Protein AF-A0AAD8VRJ2-F1 (afdb_monomer_lite)

pLDDT: mean 74.33, std 16.18, range [37.69, 90.19]

Foldseek 3Di:
DKKKKWKAWLVRHTDDMDMDDDPPDDDPLLRQLVNLLVVLVVCVVVVQLAEDEDEPPPVNVCLLVDPDQDPDPSSVSSVSSNVSVVVSVPPPDDPPGTYMYMYMDDDPDPDPDPPDDDDPDDDDD

InterPro domains:
  IPR002156 Ribonuclease H domain [PF13456] (3-89)
  IPR012337 Ribonuclease H-like superfamily [SSF53098] (1-66)
  IPR036397 Ribonuclease H superfamily [G3DSA:3.30.420.10] (1-107)
  IPR044730 Ribonuclease H-like domain, plant type [cd06222] (2-88)
  IPR052929 RNase H-like EbsB-related [PTHR47074] (1-88)

Secondary structure (DSSP, 8-state):
-EEEEEEE-TT--EEEEEEEE--S---HHHHHHHHHHHHHHHHHHTT-S-EEEE-S-HHHHHHHH------SHHHHHHHHHHHHHHHHHH----S----EEEEEEEE------------------

Radius of gyration: 15.94 Å; chains: 1; bounding box: 38×41×40 Å

Organism: Lolium multiflorum (NCBI:txid4521)

Sequence (125 aa):
MGWGAVFRDHCGAFILSCSEGLTGFPTPEMAEALAIRRALSVSKERGFQKIILVSDCLSLIQRISSTARDRSTLGIIVGDIKTLKTDFQGNKGSDNGGRIGVHTSVSGLQCGRMEGASGRGAKPG

Structure (mmCIF, N/CA/C/O backbone):
data_AF-A0AAD8VRJ2-F1
#
_entry.id   AF-A0AAD8VRJ2-F1
#
loop_
_atom_site.group_PDB
_atom_site.id
_atom_site.type_symbol
_atom_site.label_atom_id
_atom_site.label_alt_id
_atom_site.label_comp_id
_atom_site.label_asym_id
_atom_site.label_entity_id
_atom_site.label_seq_id
_atom_site.pdbx_PDB_ins_code
_atom_site.Cartn_x
_atom_site.Cartn_y
_atom_site.Cartn_z
_atom_site.occupancy
_atom_site.B_iso_or_equiv
_atom_site.auth_seq_id
_atom_site.auth_comp_id
_atom_site.auth_asym_id
_atom_site.auth_atom_id
_atom_site.pdbx_PDB_model_num
ATOM 1 N N . MET A 1 1 ? 5.296 -1.042 -17.061 1.00 66.69 1 MET A N 1
ATOM 2 C CA . MET A 1 1 ? 5.005 -1.717 -15.779 1.00 66.69 1 MET A CA 1
ATOM 3 C C . MET A 1 1 ? 3.925 -0.924 -15.076 1.00 66.69 1 MET A C 1
ATOM 5 O O . MET A 1 1 ? 3.958 0.297 -15.147 1.00 66.69 1 MET A O 1
ATOM 9 N N . GLY A 1 2 ? 2.945 -1.576 -14.467 1.00 72.69 2 GLY A N 1
ATOM 10 C CA . GLY A 1 2 ? 1.886 -0.902 -13.719 1.00 72.69 2 GLY A CA 1
ATOM 11 C C . GLY A 1 2 ? 1.553 -1.678 -12.458 1.00 72.69 2 GLY A C 1
ATOM 12 O O . GLY A 1 2 ? 1.968 -2.828 -12.301 1.00 72.69 2 GLY A O 1
ATOM 13 N N . TRP A 1 3 ? 0.801 -1.045 -11.571 1.00 81.38 3 TRP A N 1
ATOM 14 C CA . TRP A 1 3 ? 0.230 -1.720 -10.415 1.00 81.38 3 TRP A CA 1
ATOM 15 C C . TRP A 1 3 ? -1.284 -1.555 -10.394 1.00 81.38 3 TRP A C 1
ATOM 17 O O . TRP A 1 3 ? -1.832 -0.599 -10.950 1.00 81.38 3 TRP A O 1
ATOM 27 N N . GLY A 1 4 ? -1.947 -2.499 -9.739 1.00 83.06 4 GLY A N 1
ATOM 28 C CA . GLY A 1 4 ? -3.369 -2.481 -9.448 1.00 83.06 4 GLY A CA 1
ATOM 29 C C . GLY A 1 4 ? -3.629 -2.780 -7.977 1.00 83.06 4 GLY A C 1
ATOM 30 O O . GLY A 1 4 ? -2.852 -3.475 -7.328 1.00 83.06 4 GLY A O 1
ATOM 31 N N . ALA A 1 5 ? -4.723 -2.243 -7.454 1.00 84.62 5 ALA A N 1
ATOM 32 C CA . ALA A 1 5 ? -5.275 -2.560 -6.150 1.00 84.62 5 ALA A CA 1
ATOM 33 C C . ALA A 1 5 ? -6.783 -2.778 -6.279 1.00 84.62 5 ALA A C 1
ATOM 35 O O . ALA A 1 5 ? -7.479 -1.986 -6.913 1.00 84.62 5 ALA A O 1
ATOM 36 N N . VAL A 1 6 ? -7.295 -3.835 -5.663 1.00 87.19 6 VAL A N 1
ATOM 37 C CA . VAL A 1 6 ? -8.719 -4.172 -5.624 1.00 87.19 6 VAL A CA 1
ATOM 38 C C . VAL A 1 6 ? -9.174 -4.182 -4.178 1.00 87.19 6 VAL A C 1
ATOM 40 O O . VAL A 1 6 ? -8.581 -4.860 -3.346 1.00 87.19 6 VAL A O 1
ATOM 43 N N . PHE A 1 7 ? -10.249 -3.461 -3.895 1.00 88.38 7 PHE A N 1
ATOM 44 C CA . PHE A 1 7 ? -10.835 -3.334 -2.573 1.00 88.38 7 PHE A CA 1
ATOM 45 C C . PHE A 1 7 ? -12.116 -4.145 -2.535 1.00 88.38 7 PHE A C 1
ATOM 47 O O . PHE A 1 7 ? -12.987 -4.009 -3.400 1.00 88.38 7 PHE A O 1
ATOM 54 N N . ARG A 1 8 ? -12.229 -4.979 -1.516 1.00 87.44 8 ARG A N 1
ATOM 55 C CA . ARG A 1 8 ? -13.375 -5.832 -1.262 1.00 87.44 8 ARG A CA 1
ATOM 56 C C . ARG A 1 8 ? -13.853 -5.622 0.156 1.00 87.44 8 ARG A C 1
ATOM 58 O O . ARG A 1 8 ? -13.050 -5.413 1.057 1.00 87.44 8 ARG A O 1
ATOM 65 N N . ASP A 1 9 ? -15.155 -5.686 0.346 1.00 85.12 9 ASP A N 1
ATOM 66 C CA . ASP A 1 9 ? -15.749 -5.661 1.673 1.00 85.12 9 ASP A CA 1
ATOM 67 C C . ASP A 1 9 ? -15.536 -6.999 2.403 1.00 85.12 9 ASP A C 1
ATOM 69 O O . ASP A 1 9 ? -15.088 -7.987 1.814 1.00 85.12 9 ASP A O 1
ATOM 73 N N . HIS A 1 10 ? -15.898 -7.053 3.681 1.00 80.56 10 HIS A N 1
ATOM 74 C CA . HIS A 1 10 ? -15.831 -8.246 4.522 1.00 80.56 10 HIS A CA 1
ATOM 75 C C . HIS A 1 10 ? -16.647 -9.427 3.968 1.00 80.56 10 HIS A C 1
ATOM 77 O O . HIS A 1 10 ? -16.274 -10.576 4.190 1.00 80.56 10 HIS A O 1
ATOM 83 N N . CYS A 1 11 ? -17.705 -9.157 3.195 1.00 82.00 11 CYS A N 1
ATOM 84 C CA . CYS A 1 11 ? -18.479 -10.162 2.455 1.00 82.00 11 CYS A CA 1
ATOM 85 C C . CYS A 1 11 ? -17.825 -10.602 1.128 1.00 82.00 11 CYS A C 1
ATOM 87 O O . CYS A 1 11 ? -18.421 -11.355 0.364 1.00 82.00 11 CYS A O 1
ATOM 89 N N . GLY A 1 12 ? -16.632 -10.098 0.797 1.00 80.19 12 GLY A N 1
ATOM 90 C CA . GLY A 1 12 ? -15.957 -10.344 -0.481 1.00 80.19 12 GLY A CA 1
ATOM 91 C C . GLY A 1 12 ? -16.519 -9.538 -1.658 1.00 80.1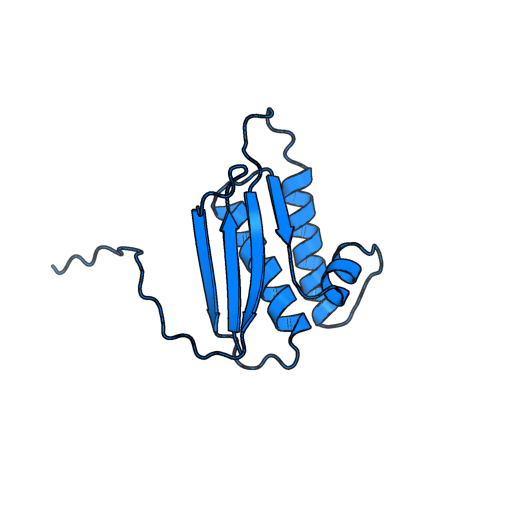9 12 GLY A C 1
ATOM 92 O O . GLY A 1 12 ? -16.025 -9.682 -2.778 1.00 80.19 12 GLY A O 1
ATOM 93 N N . ALA A 1 13 ? -17.511 -8.674 -1.419 1.00 84.75 13 ALA A N 1
ATOM 94 C CA . ALA A 1 13 ? -18.108 -7.817 -2.437 1.00 84.75 13 ALA A CA 1
ATOM 95 C C . ALA A 1 13 ? -17.095 -6.784 -2.948 1.00 84.75 13 ALA A C 1
ATOM 97 O O . ALA A 1 13 ? -16.402 -6.144 -2.160 1.00 84.75 13 ALA A O 1
ATOM 98 N N . PHE A 1 14 ? -17.008 -6.612 -4.267 1.00 86.44 14 PHE A N 1
ATOM 99 C CA . PHE A 1 14 ? -16.141 -5.608 -4.880 1.00 86.44 14 PHE A CA 1
ATOM 100 C C . PHE A 1 14 ? -16.618 -4.194 -4.531 1.00 86.44 14 PHE A C 1
ATOM 102 O O . PHE A 1 14 ? -17.777 -3.857 -4.757 1.00 86.44 14 PHE A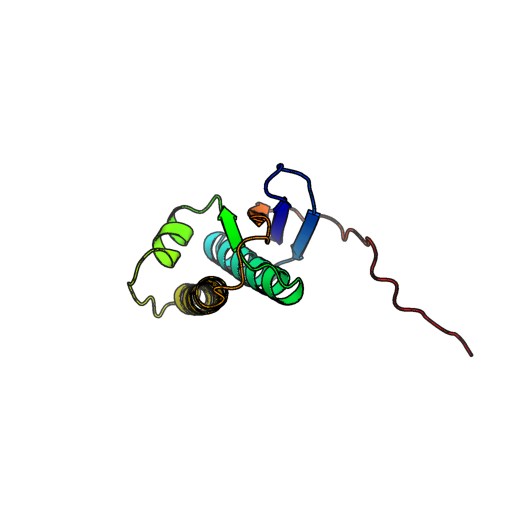 O 1
ATOM 109 N N . ILE A 1 15 ? -15.708 -3.371 -4.009 1.00 87.19 15 ILE A N 1
ATOM 110 C CA . ILE A 1 15 ? -15.976 -1.965 -3.693 1.00 87.19 15 ILE A CA 1
ATOM 111 C C . ILE A 1 15 ? -15.428 -1.080 -4.804 1.00 87.19 15 ILE A C 1
ATOM 113 O O . ILE A 1 15 ? -16.152 -0.268 -5.375 1.00 87.19 15 ILE A O 1
ATOM 117 N N . LEU A 1 16 ? -14.128 -1.201 -5.079 1.00 86.75 16 LEU A N 1
ATOM 118 C CA . LEU A 1 16 ? -13.443 -0.400 -6.086 1.00 86.75 16 LEU A CA 1
ATOM 119 C C . LEU A 1 16 ? -12.131 -1.057 -6.510 1.00 86.75 16 LEU A C 1
ATOM 121 O O . LEU A 1 16 ? -11.569 -1.893 -5.802 1.00 86.75 16 LEU A O 1
ATOM 125 N N . SER A 1 17 ? -11.610 -0.614 -7.647 1.00 86.38 17 SER A N 1
ATOM 126 C CA . SER A 1 17 ? -10.255 -0.915 -8.096 1.00 86.38 17 SER A CA 1
ATOM 127 C C . SER A 1 17 ? -9.524 0.367 -8.457 1.00 86.38 17 SER A C 1
ATOM 129 O O . SER A 1 17 ? -10.119 1.313 -8.970 1.00 86.38 17 SER A O 1
ATOM 131 N N . CYS A 1 18 ? -8.221 0.384 -8.222 1.00 82.50 18 CYS A N 1
ATOM 132 C CA . CYS A 1 18 ? -7.323 1.436 -8.667 1.00 82.50 18 CYS A CA 1
ATOM 133 C C . CYS A 1 18 ? -6.192 0.795 -9.455 1.00 82.50 18 CYS A C 1
ATOM 135 O O . CYS A 1 18 ? -5.696 -0.253 -9.063 1.00 82.50 18 CYS A O 1
ATOM 137 N N . SER A 1 19 ? -5.766 1.424 -10.539 1.00 81.44 19 SER A N 1
ATOM 138 C CA . SER A 1 19 ? -4.577 1.002 -11.269 1.00 81.44 19 SER A CA 1
ATOM 139 C C . SER A 1 19 ? -3.857 2.218 -11.804 1.00 81.44 19 SER A C 1
ATOM 141 O O . SER A 1 19 ? -4.505 3.149 -12.287 1.00 81.44 19 SER A O 1
ATOM 143 N N . GLU A 1 20 ? -2.534 2.194 -11.757 1.00 76.38 20 GLU A N 1
ATOM 144 C CA . GLU A 1 20 ? -1.718 3.295 -12.246 1.00 76.38 20 GLU A CA 1
ATOM 145 C C . GLU A 1 20 ? -0.520 2.767 -13.036 1.00 76.38 20 GLU A C 1
ATOM 147 O O . GLU A 1 20 ? 0.108 1.759 -12.691 1.00 76.38 20 GLU A O 1
ATOM 152 N N . GLY A 1 21 ? -0.228 3.456 -14.140 1.00 74.94 21 GLY A N 1
ATOM 153 C CA . GLY A 1 21 ? 0.948 3.188 -14.952 1.00 74.94 21 GLY A CA 1
ATOM 154 C C . GLY A 1 21 ? 2.194 3.704 -14.246 1.00 74.94 21 GLY A C 1
ATOM 155 O O . GLY A 1 21 ? 2.252 4.861 -13.843 1.00 74.94 21 GLY A O 1
ATOM 156 N N . LEU A 1 22 ? 3.203 2.849 -14.118 1.00 70.06 22 LEU A N 1
ATOM 157 C CA . LEU A 1 22 ? 4.462 3.183 -13.476 1.00 70.06 22 LEU A CA 1
ATOM 158 C C . LEU A 1 22 ? 5.553 3.361 -14.540 1.00 70.06 22 LEU A C 1
ATOM 160 O O . LEU A 1 22 ? 5.979 2.405 -15.195 1.00 70.06 22 LEU A O 1
ATOM 164 N N . THR A 1 23 ? 6.027 4.593 -14.713 1.00 65.19 23 THR A N 1
ATOM 165 C CA . THR A 1 23 ? 7.147 4.911 -15.609 1.00 65.19 23 THR A CA 1
ATOM 166 C C . THR A 1 23 ? 8.435 5.065 -14.807 1.00 65.19 23 THR A C 1
ATOM 168 O O . THR A 1 23 ? 8.477 5.853 -13.867 1.00 65.19 23 THR A O 1
ATOM 171 N N . GLY A 1 24 ? 9.493 4.339 -15.182 1.00 63.25 24 GLY A N 1
ATOM 172 C CA . GLY A 1 24 ? 10.837 4.538 -14.620 1.00 63.25 24 GLY A CA 1
ATOM 173 C C . GLY A 1 24 ? 11.159 3.779 -13.327 1.00 63.25 24 GLY A C 1
ATOM 174 O O . GLY A 1 24 ? 12.160 4.092 -12.689 1.00 63.25 24 GLY A O 1
ATOM 175 N N . PHE A 1 25 ? 10.361 2.780 -12.932 1.00 64.69 25 PHE A N 1
ATOM 176 C CA . PHE A 1 25 ? 10.656 1.972 -11.743 1.00 64.69 25 PHE A CA 1
ATOM 177 C C . PHE A 1 25 ? 11.385 0.671 -12.100 1.00 64.69 25 PHE A C 1
ATOM 179 O O . PHE A 1 25 ? 10.923 -0.054 -12.982 1.00 64.69 25 PHE A O 1
ATOM 186 N N . PRO A 1 26 ? 12.500 0.358 -11.416 1.00 63.06 26 PRO A N 1
ATOM 187 C CA . PRO A 1 26 ? 13.403 -0.708 -11.836 1.00 63.06 26 PRO A CA 1
ATOM 188 C C . PRO A 1 26 ? 12.989 -2.110 -11.367 1.00 63.06 26 PRO A C 1
ATOM 190 O O . PRO A 1 26 ? 13.441 -3.083 -11.963 1.00 63.06 26 PRO A O 1
ATOM 193 N N . THR A 1 27 ? 12.166 -2.248 -10.316 1.00 77.00 27 THR A N 1
ATOM 194 C CA . THR A 1 27 ? 11.870 -3.558 -9.708 1.00 77.00 27 THR A CA 1
ATOM 195 C C . THR A 1 27 ? 10.384 -3.766 -9.391 1.00 77.00 27 THR A C 1
ATOM 197 O O . THR A 1 27 ? 9.684 -2.806 -9.046 1.00 77.00 27 THR A O 1
ATOM 200 N N . PRO A 1 28 ? 9.889 -5.019 -9.463 1.00 77.88 28 PRO A N 1
ATOM 201 C CA . PRO A 1 28 ? 8.511 -5.359 -9.100 1.00 77.88 28 PRO A CA 1
ATOM 202 C C . PRO A 1 28 ? 8.197 -5.053 -7.628 1.00 77.88 28 PRO A C 1
ATOM 204 O O . PRO A 1 28 ? 7.110 -4.570 -7.331 1.00 77.88 28 PRO A O 1
ATOM 207 N N . GLU A 1 29 ? 9.165 -5.214 -6.718 1.00 82.62 29 GLU A N 1
ATOM 208 C CA . GLU A 1 29 ? 9.008 -4.862 -5.297 1.00 82.62 29 GLU A CA 1
ATOM 209 C C . GLU A 1 29 ? 8.685 -3.377 -5.094 1.00 82.62 29 GLU A C 1
ATOM 211 O O . GLU A 1 29 ? 7.858 -3.020 -4.258 1.00 82.62 29 GLU A O 1
ATOM 216 N N . MET A 1 30 ? 9.333 -2.501 -5.866 1.00 82.19 30 MET A N 1
ATOM 217 C CA . MET A 1 30 ? 9.105 -1.059 -5.798 1.00 82.19 30 MET A CA 1
ATOM 218 C C . MET A 1 30 ? 7.707 -0.700 -6.309 1.00 82.19 30 MET A C 1
ATOM 220 O O . MET A 1 30 ? 7.036 0.159 -5.736 1.00 82.19 30 MET A O 1
ATOM 224 N N . ALA A 1 31 ? 7.261 -1.378 -7.369 1.00 83.44 31 ALA A N 1
ATOM 225 C CA . ALA A 1 31 ? 5.930 -1.198 -7.925 1.00 83.44 31 ALA A CA 1
ATOM 226 C C . ALA A 1 31 ? 4.836 -1.677 -6.957 1.00 83.44 31 ALA A C 1
ATOM 228 O O . ALA A 1 31 ? 3.883 -0.937 -6.721 1.00 83.44 31 ALA A O 1
ATOM 229 N N . GLU A 1 32 ? 5.011 -2.835 -6.316 1.00 86.31 32 GLU A N 1
ATOM 230 C CA . GLU A 1 32 ? 4.111 -3.316 -5.261 1.00 86.31 32 GLU A CA 1
ATOM 231 C C . GLU A 1 32 ? 4.102 -2.384 -4.041 1.00 86.31 32 GLU A C 1
ATOM 233 O O . GLU A 1 32 ? 3.043 -2.059 -3.511 1.00 86.31 32 GLU A O 1
ATOM 238 N N . ALA A 1 33 ? 5.258 -1.871 -3.609 1.00 87.50 33 ALA A N 1
ATOM 239 C CA . ALA A 1 33 ? 5.318 -0.939 -2.480 1.00 87.50 33 ALA A CA 1
ATOM 240 C C . ALA A 1 33 ? 4.512 0.335 -2.759 1.00 87.50 33 ALA A C 1
ATOM 242 O O . ALA A 1 33 ? 3.770 0.822 -1.902 1.00 87.50 33 ALA A O 1
ATOM 243 N N . LEU A 1 34 ? 4.599 0.856 -3.980 1.00 85.81 34 LEU A N 1
ATOM 244 C CA . LEU A 1 34 ? 3.796 1.999 -4.400 1.00 85.81 34 LEU A CA 1
ATOM 245 C C . LEU A 1 34 ? 2.310 1.658 -4.494 1.00 85.81 34 LEU A C 1
ATOM 247 O O . LEU A 1 34 ? 1.490 2.466 -4.054 1.00 85.81 34 LEU A O 1
ATOM 251 N N . ALA A 1 35 ? 1.981 0.460 -4.980 1.00 87.00 35 ALA A N 1
ATOM 252 C CA . ALA A 1 35 ? 0.617 -0.050 -5.021 1.00 87.00 35 ALA A CA 1
ATOM 253 C C . ALA A 1 35 ? -0.021 -0.057 -3.637 1.00 87.00 35 ALA A C 1
ATOM 255 O O . ALA A 1 35 ? -1.091 0.514 -3.424 1.00 87.00 35 ALA A O 1
ATOM 256 N N . ILE A 1 36 ? 0.692 -0.630 -2.669 1.00 89.12 36 ILE A N 1
ATOM 257 C CA . ILE A 1 36 ? 0.284 -0.686 -1.272 1.00 89.12 36 ILE A CA 1
ATOM 258 C C . ILE A 1 36 ? 0.115 0.729 -0.724 1.00 89.12 36 ILE A C 1
ATOM 260 O O . ILE A 1 36 ? -0.944 1.056 -0.192 1.00 89.12 36 ILE A O 1
ATOM 264 N N . ARG A 1 37 ? 1.127 1.596 -0.870 1.00 90.19 37 ARG A N 1
ATOM 265 C CA . ARG A 1 37 ? 1.076 2.969 -0.347 1.00 90.19 37 ARG A CA 1
ATOM 266 C C . ARG A 1 37 ? -0.126 3.731 -0.899 1.00 90.19 37 ARG A C 1
ATOM 268 O O . ARG A 1 37 ? -0.821 4.413 -0.144 1.00 90.19 37 ARG A O 1
ATOM 275 N N . ARG A 1 38 ? -0.402 3.603 -2.199 1.00 88.25 38 ARG A N 1
ATOM 276 C CA . ARG A 1 38 ? -1.558 4.257 -2.810 1.00 88.25 38 ARG A CA 1
ATOM 277 C C . ARG A 1 38 ? -2.864 3.640 -2.329 1.00 88.25 38 ARG A C 1
ATOM 279 O O . ARG A 1 38 ? -3.791 4.388 -2.034 1.00 88.25 38 ARG A O 1
ATOM 286 N N . ALA A 1 39 ? -2.932 2.322 -2.176 1.00 88.12 39 ALA A N 1
ATOM 287 C CA . ALA A 1 39 ? -4.131 1.670 -1.677 1.00 88.12 39 ALA A CA 1
ATOM 288 C C . ALA A 1 39 ? -4.461 2.077 -0.226 1.00 88.12 39 ALA A C 1
ATOM 290 O O . ALA A 1 39 ? -5.624 2.306 0.110 1.00 88.12 39 ALA A O 1
ATOM 291 N N . LEU A 1 40 ? -3.437 2.266 0.614 1.00 88.56 40 LEU A N 1
ATOM 292 C CA . LEU A 1 40 ? -3.572 2.841 1.956 1.00 88.56 40 LEU A CA 1
ATOM 293 C C . LEU A 1 40 ? -4.077 4.289 1.911 1.00 88.56 40 LEU A C 1
ATOM 295 O O . LEU A 1 40 ? -5.003 4.633 2.640 1.00 88.56 40 LEU A O 1
ATOM 299 N N . SER A 1 41 ? -3.525 5.127 1.029 1.00 88.50 41 SER A N 1
ATOM 300 C CA . SER A 1 41 ? -4.004 6.506 0.835 1.00 88.50 41 SER A CA 1
ATOM 301 C C . SER A 1 41 ? -5.478 6.537 0.437 1.00 88.50 41 SER A C 1
ATOM 303 O O . SER A 1 41 ? -6.271 7.207 1.087 1.00 88.50 41 SER A O 1
ATOM 305 N N . VAL A 1 42 ? -5.867 5.739 -0.563 1.00 86.75 42 VAL A N 1
ATOM 306 C CA . VAL A 1 42 ? -7.262 5.631 -1.011 1.00 86.75 42 VAL A CA 1
ATOM 307 C C . VAL A 1 42 ? -8.158 5.139 0.123 1.00 86.75 42 VAL A C 1
ATOM 309 O O . VAL A 1 42 ? -9.261 5.647 0.292 1.00 86.75 42 VAL A O 1
ATOM 312 N N . SER A 1 43 ? -7.684 4.199 0.944 1.00 85.94 43 SER A N 1
ATOM 313 C CA . SER A 1 43 ? -8.431 3.735 2.117 1.00 85.94 43 SER A CA 1
ATOM 314 C C . SER A 1 43 ? -8.693 4.855 3.118 1.00 85.94 43 SER A C 1
ATOM 316 O O . SER A 1 43 ? -9.802 4.975 3.634 1.00 85.94 43 SER A O 1
ATOM 318 N N . LYS A 1 44 ? -7.681 5.692 3.366 1.00 85.19 44 LYS A N 1
ATOM 319 C CA . LYS A 1 44 ? -7.780 6.843 4.265 1.00 85.19 44 LYS A CA 1
ATOM 320 C C . LYS A 1 44 ? -8.718 7.908 3.700 1.00 85.19 44 LYS A C 1
ATOM 322 O O . LYS A 1 44 ? -9.591 8.381 4.417 1.00 85.19 44 LYS A O 1
ATOM 327 N N . GLU A 1 45 ? -8.593 8.224 2.412 1.00 85.69 45 GLU A N 1
ATOM 328 C CA . GLU A 1 45 ? -9.480 9.148 1.686 1.00 85.69 45 GLU A CA 1
ATOM 329 C C . GLU A 1 45 ? -10.947 8.678 1.721 1.00 85.69 45 GLU A C 1
ATOM 331 O O . GLU A 1 45 ? -11.862 9.492 1.803 1.00 85.69 45 GLU A O 1
ATOM 336 N N . ARG A 1 46 ? -11.177 7.359 1.707 1.00 82.62 46 ARG A N 1
ATOM 337 C CA . ARG A 1 46 ? -12.505 6.733 1.822 1.00 82.62 46 ARG A CA 1
ATOM 338 C C . ARG A 1 46 ? -13.020 6.637 3.263 1.00 82.62 46 ARG A C 1
ATOM 340 O O . ARG A 1 46 ? -14.174 6.267 3.453 1.00 82.62 46 ARG A O 1
ATOM 347 N N . GLY A 1 47 ? -12.191 6.927 4.266 1.00 82.94 47 GLY A N 1
ATOM 348 C CA . GLY A 1 47 ? -12.551 6.799 5.680 1.00 82.94 47 GLY A CA 1
ATOM 349 C C . GLY A 1 47 ? -12.638 5.353 6.180 1.00 82.94 47 GLY A C 1
ATOM 350 O O . GLY A 1 47 ? -13.337 5.080 7.156 1.00 82.94 47 GLY A O 1
ATOM 351 N N . PHE A 1 48 ? -11.957 4.404 5.528 1.00 83.56 48 PHE A N 1
ATOM 352 C CA . PHE A 1 48 ? -11.917 3.025 6.012 1.00 83.56 48 PHE A CA 1
ATOM 353 C C . PHE A 1 48 ? -11.142 2.948 7.326 1.00 83.56 48 PHE A C 1
ATOM 355 O O . PHE A 1 48 ? -10.027 3.444 7.426 1.00 83.56 48 PHE A O 1
ATOM 362 N N . GLN A 1 49 ? -11.720 2.295 8.334 1.00 79.81 49 GLN A N 1
ATOM 363 C CA . GLN A 1 49 ? -11.070 2.150 9.641 1.00 79.81 49 GLN A CA 1
ATOM 364 C C . GLN A 1 49 ? -10.206 0.891 9.727 1.00 79.81 49 GLN A C 1
ATOM 366 O O . GLN A 1 49 ? -9.162 0.891 10.370 1.00 79.81 49 GLN A O 1
ATOM 371 N N . LYS A 1 50 ? -10.633 -0.197 9.076 1.00 80.94 50 LYS A N 1
ATOM 372 C CA . LYS A 1 50 ? -9.943 -1.488 9.112 1.00 80.94 50 LYS A CA 1
ATOM 373 C C . LYS A 1 50 ? -9.703 -1.994 7.704 1.00 80.94 50 LYS A C 1
ATOM 375 O O . LYS A 1 50 ? -10.647 -2.273 6.969 1.00 80.94 50 LYS A O 1
ATOM 380 N N . ILE A 1 51 ? -8.432 -2.163 7.376 1.00 82.88 51 ILE A N 1
ATOM 381 C CA . ILE A 1 51 ? -7.981 -2.638 6.075 1.00 82.88 51 ILE A CA 1
ATOM 382 C C . ILE A 1 51 ? -7.083 -3.864 6.233 1.00 82.88 51 ILE A C 1
ATOM 384 O O . ILE A 1 51 ? -6.228 -3.920 7.118 1.00 82.88 51 ILE A O 1
ATOM 388 N N . ILE A 1 52 ? -7.289 -4.857 5.377 1.00 85.25 52 ILE A N 1
ATOM 389 C CA . ILE A 1 52 ? -6.483 -6.071 5.295 1.00 85.25 52 ILE A CA 1
ATOM 390 C C . ILE A 1 52 ? -5.735 -6.006 3.977 1.00 85.25 52 ILE A C 1
ATOM 392 O O . ILE A 1 52 ? -6.322 -6.177 2.916 1.00 85.25 52 ILE A O 1
ATOM 396 N N . LEU A 1 53 ? -4.441 -5.735 4.053 1.00 84.50 53 LEU A N 1
ATOM 397 C CA . LEU A 1 53 ? -3.588 -5.653 2.881 1.00 84.50 53 LEU A CA 1
ATOM 398 C C . LEU A 1 53 ? -3.065 -7.042 2.496 1.00 84.50 53 LEU A C 1
ATOM 400 O O . LEU A 1 53 ? -2.492 -7.738 3.334 1.00 84.50 53 LEU A O 1
ATOM 404 N N . VAL A 1 54 ? -3.210 -7.400 1.223 1.00 84.19 54 VAL A N 1
ATOM 405 C CA . VAL A 1 54 ? -2.705 -8.633 0.618 1.00 84.19 54 VAL A CA 1
ATOM 406 C C . VAL A 1 54 ? -1.896 -8.262 -0.624 1.00 84.19 54 VAL A C 1
ATOM 408 O O . VAL A 1 54 ? -2.412 -7.604 -1.523 1.00 84.19 54 VAL A O 1
ATOM 411 N N . SER A 1 55 ? -0.634 -8.684 -0.663 1.00 84.19 55 SER A N 1
ATOM 412 C CA . SER A 1 55 ? 0.268 -8.540 -1.813 1.00 84.19 55 SER A CA 1
ATOM 413 C C . SER A 1 55 ? 0.894 -9.899 -2.109 1.00 84.19 55 SER A C 1
ATOM 415 O O . SER A 1 55 ? 1.110 -10.699 -1.194 1.00 84.19 55 SER A O 1
ATOM 417 N N . ASP A 1 56 ? 1.175 -10.157 -3.380 1.00 81.69 56 ASP A N 1
ATOM 418 C CA . ASP A 1 56 ? 1.874 -11.349 -3.862 1.00 81.69 56 ASP A CA 1
ATOM 419 C C . ASP A 1 56 ? 3.392 -11.303 -3.593 1.00 81.69 56 ASP A C 1
ATOM 421 O O . ASP A 1 56 ? 4.062 -12.339 -3.575 1.00 81.69 56 ASP A O 1
ATOM 425 N N . CYS A 1 57 ? 3.945 -10.124 -3.299 1.00 81.00 57 CYS A N 1
ATOM 426 C CA . CYS A 1 57 ? 5.357 -9.950 -2.976 1.00 81.00 57 CYS A CA 1
ATOM 427 C C . CYS A 1 57 ? 5.658 -10.229 -1.496 1.00 81.00 57 CYS A C 1
ATOM 429 O O . CYS A 1 57 ? 5.691 -9.325 -0.653 1.00 81.00 57 CYS A O 1
ATOM 431 N N . LEU A 1 58 ? 5.981 -11.490 -1.186 1.00 82.56 58 LEU A N 1
ATOM 432 C CA . LEU A 1 58 ? 6.349 -11.924 0.168 1.00 82.56 58 LEU A CA 1
ATOM 433 C C . LEU A 1 58 ? 7.512 -11.111 0.764 1.00 82.56 58 LEU A C 1
ATOM 435 O O . LEU A 1 58 ? 7.428 -10.700 1.921 1.00 82.56 58 LEU A O 1
ATOM 439 N N . SER A 1 59 ? 8.561 -10.821 -0.016 1.00 84.06 59 SER A N 1
ATOM 440 C CA . SER A 1 59 ? 9.720 -10.025 0.430 1.00 84.06 59 SER A CA 1
ATOM 441 C C . SER A 1 59 ? 9.311 -8.644 0.949 1.00 84.06 59 SER A C 1
ATOM 443 O O . SER A 1 59 ? 9.829 -8.158 1.956 1.00 84.06 59 SER A O 1
ATOM 445 N N . LEU A 1 60 ? 8.336 -8.017 0.290 1.00 84.62 60 LEU A N 1
ATOM 446 C CA . LEU A 1 60 ? 7.821 -6.709 0.668 1.00 84.62 60 LEU A CA 1
ATOM 447 C C . LEU A 1 60 ? 6.941 -6.793 1.920 1.00 84.62 60 LEU A C 1
ATOM 449 O O . LEU A 1 60 ? 7.117 -5.995 2.842 1.00 84.62 60 LEU A O 1
ATOM 453 N N . ILE A 1 61 ? 6.046 -7.784 1.994 1.00 85.94 61 ILE A N 1
ATOM 454 C CA . ILE A 1 61 ? 5.232 -8.039 3.192 1.00 85.94 61 ILE A CA 1
ATOM 455 C C . ILE A 1 61 ? 6.125 -8.293 4.412 1.00 85.94 61 ILE A C 1
ATOM 457 O O . ILE A 1 61 ? 5.884 -7.725 5.480 1.00 85.94 61 ILE A O 1
ATOM 461 N N . GLN A 1 62 ? 7.205 -9.060 4.252 1.00 85.50 62 GLN A N 1
ATOM 462 C CA . GLN A 1 62 ? 8.191 -9.286 5.307 1.00 85.50 62 GLN A CA 1
ATOM 463 C C . GLN A 1 62 ? 8.875 -7.984 5.743 1.00 85.50 62 GLN A C 1
ATOM 465 O O . GLN A 1 62 ? 8.979 -7.736 6.942 1.00 85.50 62 GLN A O 1
ATOM 470 N N . ARG A 1 63 ? 9.271 -7.100 4.816 1.00 86.00 63 ARG A N 1
ATOM 471 C CA . ARG A 1 63 ? 9.852 -5.782 5.158 1.00 86.00 63 ARG A CA 1
ATOM 472 C C . ARG A 1 63 ? 8.866 -4.848 5.863 1.00 86.00 63 ARG A C 1
ATOM 474 O O . ARG A 1 63 ? 9.255 -4.124 6.784 1.00 86.00 63 ARG A O 1
ATOM 481 N N . ILE A 1 64 ? 7.595 -4.858 5.456 1.00 84.88 64 ILE A N 1
ATOM 482 C CA . ILE A 1 64 ? 6.522 -4.076 6.093 1.00 84.88 64 ILE A CA 1
ATOM 483 C C . ILE A 1 64 ? 6.229 -4.610 7.499 1.00 84.88 64 ILE A C 1
ATOM 485 O O . ILE A 1 64 ? 5.984 -3.824 8.414 1.00 84.88 64 ILE A O 1
ATOM 489 N N . SER A 1 65 ? 6.265 -5.931 7.684 1.00 84.19 65 SER A N 1
ATOM 490 C CA . SER A 1 65 ? 6.076 -6.565 8.990 1.00 84.19 65 SER A CA 1
ATOM 491 C C . SER A 1 65 ? 7.311 -6.466 9.887 1.00 84.19 65 SER A C 1
ATOM 493 O O . SER A 1 65 ? 7.182 -6.512 11.108 1.00 84.19 65 SER A O 1
ATOM 495 N N . SER A 1 66 ? 8.500 -6.334 9.306 1.00 83.69 66 SER A N 1
ATOM 496 C CA . SER A 1 66 ? 9.753 -6.219 10.044 1.00 83.69 66 SER A CA 1
ATOM 497 C C . SER A 1 66 ? 9.880 -4.852 10.718 1.00 83.69 66 SER A C 1
ATOM 499 O O . SER A 1 66 ? 9.522 -3.818 10.157 1.00 83.69 66 SER A O 1
ATOM 501 N N . THR A 1 67 ? 10.451 -4.812 11.916 1.00 73.62 67 THR A N 1
ATOM 502 C CA . THR A 1 67 ? 10.840 -3.572 12.608 1.00 73.62 67 THR A CA 1
ATOM 503 C C . THR A 1 67 ? 12.191 -3.028 12.138 1.00 73.62 67 THR A C 1
ATOM 505 O O . THR A 1 67 ? 12.585 -1.934 12.546 1.00 73.62 67 THR A O 1
ATOM 508 N N . ALA A 1 68 ? 12.888 -3.743 11.247 1.00 76.06 68 ALA A N 1
ATOM 509 C CA . ALA A 1 68 ? 14.152 -3.297 10.679 1.00 76.06 68 ALA A CA 1
ATOM 510 C C . ALA A 1 68 ? 13.977 -2.000 9.867 1.00 76.06 68 ALA A C 1
ATOM 512 O O . ALA A 1 68 ? 13.016 -1.827 9.109 1.00 76.06 68 ALA A O 1
ATOM 513 N N . ARG A 1 69 ? 14.927 -1.074 10.042 1.00 67.38 69 ARG A N 1
ATOM 514 C CA . ARG A 1 69 ? 15.006 0.171 9.273 1.00 67.38 69 ARG A CA 1
ATOM 515 C C . ARG A 1 69 ? 15.816 -0.073 8.006 1.00 67.38 69 ARG A C 1
ATOM 517 O O . ARG A 1 69 ? 17.040 -0.122 8.060 1.00 67.38 69 ARG A O 1
ATOM 524 N N . ASP A 1 70 ? 15.131 -0.161 6.876 1.00 72.75 70 ASP A N 1
ATOM 525 C CA . ASP A 1 70 ? 15.764 -0.108 5.561 1.00 72.75 70 ASP A CA 1
ATOM 526 C C . ASP A 1 70 ? 15.983 1.356 5.154 1.00 72.75 70 ASP A C 1
ATOM 528 O O . ASP A 1 70 ? 15.027 2.119 5.037 1.00 72.75 70 ASP A O 1
ATOM 532 N N . ARG A 1 71 ? 17.241 1.765 4.930 1.00 74.88 71 ARG A N 1
ATOM 533 C CA . ARG A 1 71 ? 17.581 3.107 4.401 1.00 74.88 71 ARG A CA 1
ATOM 534 C C . ARG A 1 71 ? 17.652 3.163 2.870 1.00 74.88 71 ARG A C 1
ATOM 536 O O . ARG A 1 71 ? 17.988 4.198 2.307 1.00 74.88 71 ARG A O 1
ATOM 543 N N . SER A 1 72 ? 17.361 2.057 2.193 1.00 81.19 72 SER A N 1
ATOM 544 C CA . SER A 1 72 ? 17.269 2.003 0.733 1.00 81.19 72 SER A CA 1
ATOM 545 C C . SER A 1 72 ? 16.026 2.745 0.232 1.00 81.19 72 SER A C 1
ATOM 547 O O . SER A 1 72 ? 15.079 2.961 0.985 1.00 81.19 72 SER A O 1
ATOM 549 N N . THR A 1 73 ? 15.971 3.059 -1.063 1.00 80.00 73 THR A N 1
ATOM 550 C CA . THR A 1 73 ? 14.822 3.741 -1.689 1.00 80.00 73 THR A CA 1
ATOM 551 C C . THR A 1 73 ? 13.492 3.017 -1.438 1.00 80.00 73 THR A C 1
ATOM 553 O O . THR A 1 73 ? 12.486 3.655 -1.144 1.00 80.00 73 THR A O 1
ATOM 556 N N . LEU A 1 74 ? 13.498 1.678 -1.465 1.00 83.75 74 LEU A N 1
ATOM 557 C CA . LEU A 1 74 ? 12.342 0.853 -1.092 1.00 83.75 74 LEU A CA 1
ATOM 558 C C . LEU A 1 74 ? 11.957 1.035 0.387 1.00 83.75 74 LEU A C 1
ATOM 560 O O . LEU A 1 74 ? 10.779 1.100 0.722 1.00 83.75 74 LEU A O 1
ATOM 564 N N . GLY A 1 75 ? 12.948 1.152 1.271 1.00 84.69 75 GLY A N 1
ATOM 565 C CA . GLY A 1 75 ? 12.764 1.342 2.708 1.00 84.69 75 GLY A CA 1
ATOM 566 C C . GLY A 1 75 ? 12.080 2.659 3.072 1.00 84.69 75 GLY A C 1
ATOM 567 O O . GLY A 1 75 ? 11.284 2.685 4.007 1.00 84.69 75 GLY A O 1
ATOM 568 N N . ILE A 1 76 ? 12.308 3.718 2.287 1.00 86.06 76 ILE A N 1
ATOM 569 C CA . ILE A 1 76 ? 11.587 4.995 2.420 1.00 86.06 76 ILE A CA 1
ATOM 570 C C . ILE A 1 76 ? 10.086 4.777 2.169 1.00 86.06 76 ILE A C 1
ATOM 572 O O . ILE A 1 76 ? 9.264 5.152 3.002 1.00 86.06 76 ILE A O 1
ATOM 576 N N . ILE A 1 77 ? 9.728 4.084 1.081 1.00 87.75 77 ILE A N 1
ATOM 577 C CA . ILE A 1 77 ? 8.325 3.775 0.751 1.00 87.75 77 ILE A CA 1
ATOM 578 C C . ILE A 1 77 ? 7.710 2.850 1.806 1.00 87.75 77 ILE A C 1
ATOM 580 O O . ILE A 1 77 ? 6.583 3.066 2.242 1.00 87.75 77 ILE A O 1
ATOM 584 N N . VAL A 1 78 ? 8.451 1.838 2.262 1.00 88.44 78 VAL A N 1
ATOM 585 C CA . VAL A 1 78 ? 8.015 0.954 3.354 1.00 88.44 78 VAL A CA 1
ATOM 586 C C . VAL A 1 78 ? 7.794 1.740 4.652 1.00 88.44 78 VAL A C 1
ATOM 588 O O . VAL A 1 78 ? 6.860 1.438 5.394 1.00 88.44 78 VAL A O 1
ATOM 591 N N . GLY A 1 79 ? 8.607 2.762 4.920 1.00 88.44 79 GLY A N 1
ATOM 592 C CA . GLY A 1 79 ? 8.411 3.703 6.019 1.00 88.44 79 GLY A CA 1
ATOM 593 C C . GLY A 1 79 ? 7.069 4.430 5.923 1.00 88.44 79 GLY A C 1
ATOM 594 O O . GLY A 1 79 ? 6.299 4.397 6.882 1.00 88.44 79 GLY A O 1
ATOM 595 N N . ASP A 1 80 ? 6.743 4.992 4.754 1.00 89.38 80 ASP A N 1
ATOM 596 C CA . ASP A 1 80 ? 5.439 5.630 4.507 1.00 89.38 80 ASP A CA 1
ATOM 597 C C . ASP A 1 80 ? 4.279 4.654 4.746 1.00 89.38 80 ASP A C 1
ATOM 599 O O . ASP A 1 80 ? 3.303 4.981 5.422 1.00 89.38 80 ASP A O 1
ATOM 603 N N . ILE A 1 81 ? 4.396 3.427 4.224 1.00 89.50 81 ILE A N 1
ATOM 604 C CA . ILE A 1 81 ? 3.398 2.362 4.392 1.00 89.50 81 ILE A CA 1
ATOM 605 C C . ILE A 1 81 ? 3.183 2.053 5.875 1.00 89.50 81 ILE A C 1
ATOM 607 O O . ILE A 1 81 ? 2.041 1.924 6.315 1.00 89.50 81 ILE A O 1
ATOM 611 N N . LYS A 1 82 ? 4.260 1.940 6.663 1.00 88.44 82 LYS A N 1
ATOM 612 C CA . LYS A 1 82 ? 4.181 1.684 8.109 1.00 88.44 82 LYS A CA 1
ATOM 613 C C . LYS A 1 82 ? 3.474 2.826 8.837 1.00 88.44 82 LYS A C 1
ATOM 615 O O . LYS A 1 82 ? 2.597 2.550 9.651 1.00 88.44 82 LYS A O 1
ATOM 620 N N . THR A 1 83 ? 3.795 4.075 8.504 1.00 87.62 83 THR A N 1
ATOM 621 C CA . THR A 1 83 ? 3.136 5.262 9.071 1.00 87.62 83 THR A CA 1
ATOM 622 C C . THR A 1 83 ? 1.641 5.287 8.745 1.00 87.62 83 THR A C 1
ATOM 624 O O . THR A 1 83 ? 0.808 5.485 9.630 1.00 87.62 83 THR A O 1
ATOM 627 N N . LEU A 1 84 ? 1.270 5.003 7.495 1.00 86.50 84 LEU A N 1
ATOM 628 C CA . LEU A 1 84 ? -0.134 4.894 7.096 1.00 86.50 84 LEU A CA 1
ATOM 629 C C . LEU A 1 84 ? -0.829 3.738 7.827 1.00 86.50 84 LEU A C 1
ATOM 631 O O . LEU A 1 84 ? -1.921 3.913 8.349 1.00 86.50 84 LEU A O 1
ATOM 635 N N . LYS A 1 85 ? -0.181 2.576 7.952 1.00 83.56 85 LYS A N 1
ATOM 636 C CA . LYS A 1 85 ? -0.701 1.426 8.708 1.00 83.56 85 LYS A CA 1
ATOM 637 C C . LYS A 1 85 ? -0.950 1.761 10.185 1.00 83.56 85 LYS A C 1
ATOM 639 O O . LYS A 1 85 ? -1.888 1.229 10.779 1.00 83.56 85 LYS A O 1
ATOM 644 N N . THR A 1 86 ? -0.116 2.594 10.810 1.00 83.00 86 THR A N 1
ATOM 645 C CA . THR A 1 86 ? -0.332 3.015 12.205 1.00 83.00 86 THR A CA 1
ATOM 646 C C . THR A 1 86 ? -1.538 3.938 12.367 1.00 83.00 86 THR A C 1
ATOM 648 O O . THR A 1 86 ? -2.216 3.847 13.386 1.00 83.00 86 THR A O 1
ATOM 651 N N . ASP A 1 87 ? -1.868 4.734 11.347 1.00 83.38 87 ASP A N 1
ATOM 652 C CA . ASP A 1 87 ? -3.052 5.608 11.322 1.00 83.38 87 ASP A CA 1
ATOM 653 C C . ASP A 1 87 ? -4.354 4.793 11.466 1.00 83.38 87 ASP A C 1
ATOM 655 O O . ASP A 1 87 ? -5.198 5.098 12.306 1.00 83.38 87 ASP A O 1
ATOM 659 N N . PHE A 1 88 ? -4.456 3.666 10.751 1.00 77.25 88 PHE A N 1
ATOM 660 C CA . PHE A 1 88 ? -5.604 2.748 10.842 1.00 77.25 88 PHE A CA 1
ATOM 661 C C . PHE A 1 88 ? -5.685 1.983 12.174 1.00 77.25 88 PHE A C 1
ATOM 663 O O . PHE A 1 88 ? -6.759 1.547 12.5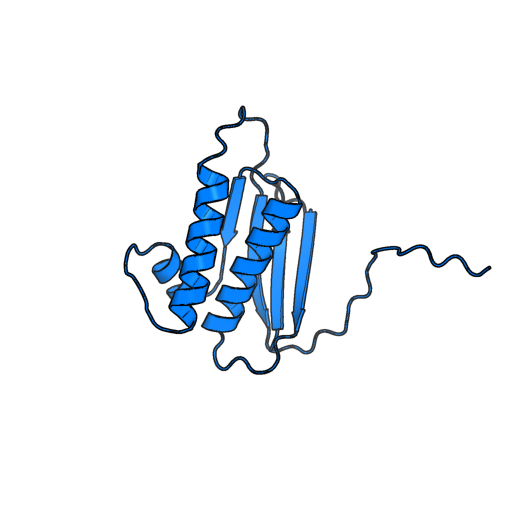74 1.00 77.25 88 PHE A O 1
ATOM 670 N N . GLN A 1 89 ? -4.566 1.801 12.883 1.00 66.56 89 GLN A N 1
ATOM 671 C CA . GLN A 1 89 ? -4.549 1.109 14.181 1.00 66.56 89 GLN A CA 1
ATOM 672 C C . GLN A 1 89 ? -4.894 2.035 15.360 1.00 66.56 89 GLN A C 1
ATOM 674 O O . GLN A 1 89 ? -5.353 1.550 16.396 1.00 66.56 89 GLN A O 1
ATOM 679 N N . GLY A 1 90 ? -4.677 3.348 15.223 1.00 60.78 90 GLY A N 1
ATOM 680 C CA . GLY A 1 90 ? -4.931 4.334 16.279 1.00 60.78 90 GLY A CA 1
ATOM 681 C C . GLY A 1 90 ? -6.403 4.721 16.444 1.00 60.78 90 GLY A C 1
ATOM 682 O O . GLY A 1 90 ? -6.813 5.129 17.531 1.00 60.78 90 GLY A O 1
ATOM 683 N N . ASN A 1 91 ? -7.222 4.553 15.403 1.00 56.03 91 ASN A N 1
ATOM 684 C CA . ASN A 1 91 ? -8.625 4.952 15.424 1.00 56.03 91 ASN A CA 1
ATOM 685 C C . ASN A 1 91 ? -9.505 3.837 16.025 1.00 56.03 91 ASN A C 1
ATOM 687 O O . ASN A 1 91 ? -10.151 3.073 15.310 1.00 56.03 91 ASN A O 1
ATOM 691 N N . LYS A 1 92 ? -9.533 3.718 17.361 1.00 51.22 92 LYS A N 1
ATOM 692 C CA . LYS A 1 92 ? -10.455 2.822 18.096 1.00 51.22 92 LYS A CA 1
ATOM 693 C C . LYS A 1 92 ? -11.898 3.362 18.103 1.00 51.22 92 LYS A C 1
ATOM 695 O O . LYS A 1 92 ? -12.512 3.503 19.158 1.00 51.22 92 LYS A O 1
ATOM 700 N N . GLY A 1 93 ? -12.435 3.697 16.932 1.00 49.97 93 GLY A N 1
ATOM 701 C CA . GLY A 1 93 ? -13.849 4.016 16.763 1.00 49.97 93 GLY A CA 1
ATOM 702 C C . GLY A 1 93 ? -14.703 2.752 16.887 1.00 49.97 93 GLY A C 1
ATOM 703 O O . GLY A 1 93 ? -14.333 1.707 16.358 1.00 49.97 93 GLY A O 1
ATOM 704 N N . SER A 1 94 ? -15.821 2.863 17.608 1.00 52.00 94 SER A N 1
ATOM 705 C CA . SER A 1 94 ? -16.811 1.811 17.887 1.00 52.00 94 SER A CA 1
ATOM 706 C C . SER A 1 94 ? -17.041 0.856 16.702 1.00 52.00 94 SER A C 1
ATOM 708 O O . SER A 1 94 ? -17.256 1.287 15.566 1.00 52.00 94 SER A O 1
ATOM 710 N N . ASP A 1 95 ? -16.951 -0.442 16.988 1.00 54.53 95 ASP A N 1
ATOM 711 C CA . ASP A 1 95 ? -16.858 -1.580 16.067 1.00 54.53 95 ASP A CA 1
ATOM 712 C C . ASP A 1 95 ? -18.128 -1.785 15.212 1.00 54.53 95 ASP A C 1
ATOM 714 O O . ASP A 1 95 ? -18.898 -2.707 15.429 1.00 54.53 95 ASP A O 1
ATOM 718 N N . ASN A 1 96 ? -18.360 -0.908 14.231 1.00 53.41 96 ASN A N 1
ATOM 719 C CA . ASN A 1 96 ? -19.371 -1.098 13.175 1.00 53.41 96 ASN A CA 1
ATOM 720 C C . ASN A 1 96 ? -18.781 -0.963 11.755 1.00 53.41 96 ASN A C 1
ATOM 722 O O . ASN A 1 96 ? -19.499 -1.046 10.762 1.00 53.41 96 ASN A O 1
ATOM 726 N N . GLY A 1 97 ? -17.468 -0.732 11.635 1.00 57.00 97 GLY A N 1
ATOM 727 C CA . GLY A 1 97 ? -16.786 -0.614 10.347 1.00 57.00 97 GLY A CA 1
ATOM 728 C C . GLY A 1 97 ? -16.376 -1.981 9.802 1.00 57.00 97 GLY A C 1
ATOM 729 O O . GLY A 1 97 ? -15.469 -2.609 10.354 1.00 57.00 97 GLY A O 1
ATOM 730 N N . GLY A 1 98 ? -17.020 -2.422 8.718 1.00 65.75 98 GLY A N 1
ATOM 731 C CA . GLY A 1 98 ? -16.642 -3.622 7.966 1.00 65.75 98 GLY A CA 1
ATOM 732 C C . GLY A 1 98 ? -15.151 -3.637 7.604 1.00 65.75 98 GLY A C 1
ATOM 733 O O . GLY A 1 98 ? -14.533 -2.598 7.364 1.00 65.75 98 GLY A O 1
ATOM 734 N N . ARG A 1 99 ? -14.542 -4.827 7.620 1.00 78.44 99 ARG A N 1
ATOM 735 C CA . ARG A 1 99 ? -13.130 -5.014 7.251 1.00 78.44 99 ARG A CA 1
ATOM 736 C C . ARG A 1 99 ? -13.000 -4.945 5.734 1.00 78.44 99 ARG A C 1
ATOM 738 O O . ARG A 1 99 ? -13.647 -5.727 5.048 1.00 78.44 99 ARG A O 1
ATOM 745 N N . ILE A 1 100 ? -12.128 -4.082 5.224 1.00 84.12 100 ILE A N 1
ATOM 746 C CA . ILE A 1 100 ? -11.900 -3.956 3.783 1.00 84.12 100 ILE A CA 1
ATOM 747 C C . ILE A 1 100 ? -10.644 -4.732 3.386 1.00 84.12 100 ILE A C 1
ATOM 749 O O . ILE A 1 100 ? -9.540 -4.397 3.809 1.00 84.12 100 ILE A O 1
ATOM 753 N N . GLY A 1 101 ? -10.795 -5.774 2.575 1.00 85.44 101 GLY A N 1
ATOM 754 C CA . GLY A 1 101 ? -9.686 -6.491 1.952 1.00 85.44 101 GLY A CA 1
ATOM 755 C C . GLY A 1 101 ? -9.137 -5.717 0.759 1.00 85.44 101 GLY A C 1
ATOM 756 O O . GLY A 1 101 ? -9.892 -5.313 -0.115 1.00 85.44 101 GLY A O 1
ATOM 757 N N . VAL A 1 102 ? -7.827 -5.523 0.703 1.00 85.56 102 VAL A N 1
ATOM 758 C CA . VAL A 1 102 ? -7.127 -4.817 -0.369 1.00 85.56 102 VAL A CA 1
ATOM 759 C C . VAL A 1 102 ? -6.114 -5.771 -0.982 1.00 85.56 102 VAL A C 1
ATOM 761 O O . VAL A 1 102 ? -5.148 -6.140 -0.3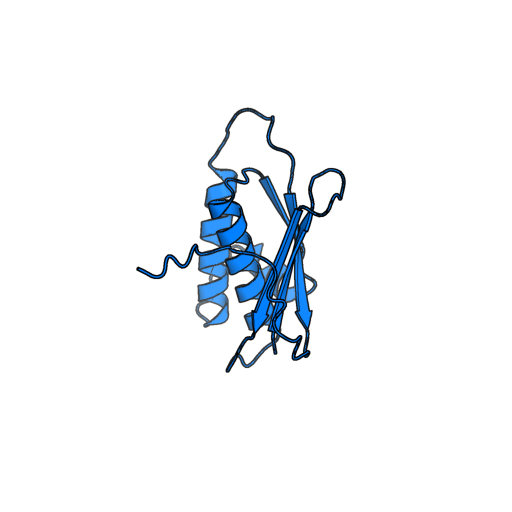24 1.00 85.56 102 VAL A O 1
ATOM 764 N N . HIS A 1 103 ? -6.332 -6.168 -2.231 1.00 86.69 103 HIS A N 1
ATOM 765 C CA . HIS A 1 103 ? -5.411 -7.002 -3.002 1.00 86.69 103 HIS A CA 1
ATOM 766 C C . HIS A 1 103 ? -4.617 -6.142 -3.975 1.00 86.69 103 HIS A C 1
ATOM 768 O O . HIS A 1 103 ? -5.223 -5.534 -4.857 1.00 86.69 103 HIS A O 1
ATOM 774 N N . THR A 1 104 ? -3.294 -6.110 -3.843 1.00 85.38 104 THR A N 1
ATOM 775 C CA . THR A 1 104 ? -2.405 -5.479 -4.823 1.00 85.38 104 THR A CA 1
ATOM 776 C C . THR A 1 104 ? -1.848 -6.509 -5.801 1.00 85.38 104 THR A C 1
ATOM 778 O O . THR A 1 104 ? -1.738 -7.692 -5.476 1.00 85.38 104 THR A O 1
ATOM 781 N N . SER A 1 105 ? -1.583 -6.072 -7.031 1.00 80.81 105 SER A N 1
ATOM 782 C CA . SER A 1 105 ? -0.925 -6.887 -8.051 1.00 80.81 105 SER A CA 1
ATOM 783 C C . SER A 1 105 ? -0.173 -6.008 -9.049 1.00 80.81 105 SER A C 1
ATOM 785 O O . SER A 1 105 ? -0.709 -5.014 -9.553 1.00 80.81 105 SER A O 1
ATOM 787 N N . VAL A 1 106 ? 1.054 -6.402 -9.379 1.00 75.88 106 VAL A N 1
ATOM 788 C CA . VAL A 1 106 ? 1.869 -5.812 -10.438 1.00 75.88 106 VAL A CA 1
ATOM 789 C C . VAL A 1 106 ? 1.685 -6.588 -11.729 1.00 75.88 106 VAL A C 1
ATOM 791 O O . VAL A 1 106 ? 1.931 -7.785 -11.823 1.00 75.88 106 VAL A O 1
ATOM 794 N N . SER A 1 107 ? 1.251 -5.888 -12.769 1.00 64.88 107 SER A N 1
ATOM 795 C CA . SER A 1 107 ? 1.117 -6.460 -14.105 1.00 64.88 107 SER A CA 1
ATOM 796 C C . SER A 1 107 ? 2.101 -5.772 -15.044 1.00 64.88 107 SER A C 1
ATOM 798 O O . SER A 1 107 ? 2.206 -4.543 -15.078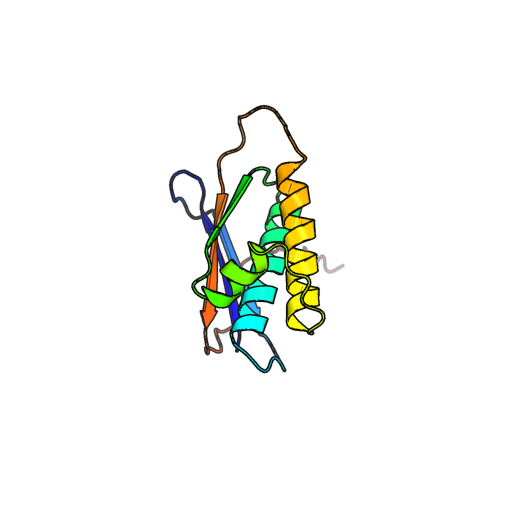 1.00 64.88 107 SER A O 1
ATOM 800 N N . GLY A 1 108 ? 2.787 -6.560 -15.874 1.00 52.34 108 GLY A N 1
ATOM 801 C CA . GLY A 1 108 ? 3.597 -6.045 -16.984 1.00 52.34 108 GLY A CA 1
ATOM 802 C C . GLY A 1 108 ? 2.787 -5.363 -18.092 1.00 52.34 108 GLY A C 1
ATOM 803 O O . GLY A 1 108 ? 3.361 -4.858 -19.052 1.00 52.34 108 GLY A O 1
ATOM 804 N N . LEU A 1 109 ? 1.461 -5.320 -17.966 1.00 42.28 109 LEU A N 1
ATOM 805 C CA . LEU A 1 109 ? 0.552 -4.858 -19.000 1.00 42.28 109 LEU A CA 1
ATOM 806 C C . LEU A 1 109 ? 0.395 -3.333 -19.011 1.00 42.28 109 LEU A C 1
ATOM 808 O O . LEU A 1 109 ? -0.032 -2.715 -18.035 1.00 42.28 109 LEU A O 1
ATOM 812 N N . GLN A 1 110 ? 0.659 -2.748 -20.182 1.00 42.38 110 GLN A N 1
ATOM 813 C CA . GLN A 1 110 ? -0.126 -1.636 -20.719 1.00 42.38 110 GLN A CA 1
ATOM 814 C C . GLN A 1 110 ? -1.605 -2.043 -20.690 1.00 42.38 110 GLN A C 1
ATOM 816 O O . GLN A 1 110 ? -2.112 -2.622 -21.645 1.00 42.38 110 GLN A O 1
ATOM 821 N N . CYS A 1 111 ? -2.302 -1.788 -19.586 1.00 40.78 111 CYS A N 1
ATOM 822 C CA . CYS A 1 111 ? -3.753 -1.852 -19.591 1.00 40.78 111 CYS A CA 1
ATOM 823 C C . CYS A 1 111 ? -4.259 -0.457 -19.945 1.00 40.78 111 CYS A C 1
ATOM 825 O O . CYS A 1 111 ? -3.985 0.512 -19.232 1.00 40.78 111 CYS A O 1
ATOM 827 N N . GLY A 1 112 ? -4.911 -0.358 -21.105 1.00 41.88 112 GLY A N 1
ATOM 828 C CA . GLY A 1 112 ? -5.534 0.863 -21.585 1.00 41.88 112 GLY A CA 1
ATOM 829 C C . GLY A 1 112 ? -6.369 1.502 -20.483 1.00 41.88 112 GLY A C 1
ATOM 830 O O . GLY A 1 112 ? -7.146 0.838 -19.804 1.00 41.88 112 GLY A O 1
ATOM 831 N N . ARG A 1 113 ? -6.148 2.802 -20.312 1.00 39.62 113 ARG A N 1
ATOM 832 C CA . ARG A 1 113 ? -6.961 3.749 -19.555 1.00 39.62 113 ARG A CA 1
ATOM 833 C C . ARG A 1 113 ? -8.432 3.301 -19.491 1.00 39.62 113 ARG A C 1
ATOM 835 O O . ARG A 1 113 ? -9.173 3.505 -20.447 1.00 39.62 113 ARG A O 1
ATOM 842 N N . MET A 1 114 ? -8.869 2.712 -18.375 1.00 39.88 114 MET A N 1
ATOM 843 C CA . MET A 1 114 ? -10.299 2.635 -18.079 1.00 39.88 114 MET A CA 1
ATOM 844 C C . MET A 1 114 ? -10.735 4.033 -17.641 1.00 39.88 114 MET A C 1
ATOM 846 O O . MET A 1 114 ? -10.611 4.408 -16.476 1.00 39.88 114 MET A O 1
ATOM 850 N N . GLU A 1 115 ? -11.199 4.834 -18.603 1.00 43.31 115 GLU A N 1
ATOM 851 C CA . GLU A 1 115 ? -12.020 6.010 -18.319 1.00 43.31 115 GLU A CA 1
ATOM 852 C C . GLU A 1 115 ? -13.346 5.516 -17.735 1.00 43.31 115 GLU A C 1
ATOM 854 O O . GLU A 1 115 ? -14.276 5.158 -18.449 1.00 43.31 115 GLU A O 1
ATOM 859 N N . GLY A 1 116 ? -13.393 5.430 -16.408 1.00 41.72 116 GLY A N 1
ATOM 860 C CA . GLY A 1 116 ? -14.554 4.990 -15.646 1.00 41.72 116 GLY A CA 1
ATOM 861 C C . GLY A 1 116 ? -14.836 5.939 -14.490 1.00 41.72 116 GLY A C 1
ATOM 862 O O . GLY A 1 116 ? -14.495 5.645 -13.353 1.00 41.72 116 GLY A O 1
ATOM 863 N N . ALA A 1 117 ? -15.468 7.067 -14.824 1.00 45.72 117 ALA A N 1
ATOM 864 C CA . AL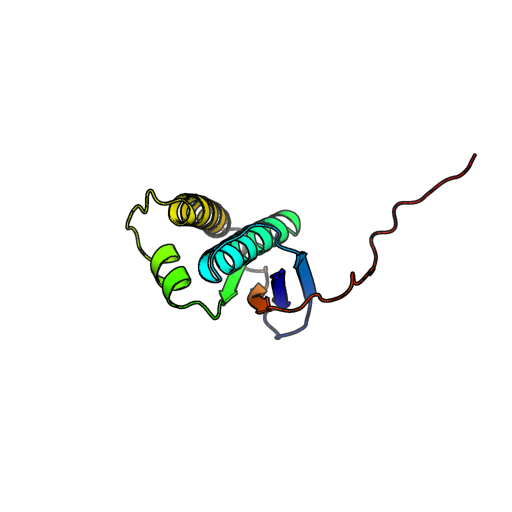A A 1 117 ? -16.245 7.952 -13.953 1.00 45.72 117 ALA A CA 1
ATOM 865 C C . ALA A 1 117 ? -15.530 8.660 -12.777 1.00 45.72 117 ALA A C 1
ATOM 867 O O . ALA A 1 117 ? -15.568 8.237 -11.625 1.00 45.72 117 ALA A O 1
ATOM 868 N N . SER A 1 118 ? -15.062 9.883 -13.042 1.00 40.59 118 SER A N 1
ATOM 869 C CA . SER A 1 118 ? -15.327 11.004 -12.133 1.00 40.59 118 SER A CA 1
ATOM 870 C C . SER A 1 118 ? -15.804 12.179 -12.977 1.00 40.59 118 SER A C 1
ATOM 872 O O . SER A 1 118 ? -15.019 12.834 -13.666 1.00 40.59 118 SER A O 1
ATOM 874 N N . GLY A 1 119 ? -17.125 12.372 -13.003 1.00 40.22 119 GLY A N 1
ATOM 875 C CA . GLY A 1 119 ? -17.767 13.489 -13.678 1.00 40.22 119 GLY A CA 1
ATOM 876 C C . GLY A 1 119 ? -17.291 14.804 -13.075 1.00 40.22 119 GLY A C 1
ATOM 877 O O . GLY A 1 119 ? -17.814 15.261 -12.064 1.00 40.22 119 GLY A O 1
ATOM 878 N N . ARG A 1 120 ? -16.307 15.435 -13.715 1.00 40.72 120 ARG A N 1
ATOM 879 C CA . ARG A 1 120 ? -16.110 16.876 -13.594 1.00 40.72 120 ARG A CA 1
ATOM 880 C C . ARG A 1 120 ? -17.118 17.525 -14.526 1.00 40.72 120 ARG A C 1
ATOM 882 O O . ARG A 1 120 ? -17.002 17.405 -15.741 1.00 40.72 120 ARG A O 1
ATOM 889 N N . GLY A 1 121 ? -18.126 18.162 -13.936 1.00 37.69 121 GLY A N 1
ATOM 890 C CA . GLY A 1 121 ? -19.048 19.022 -14.658 1.00 37.69 121 GLY A CA 1
ATOM 891 C C . GLY A 1 121 ? -18.267 20.091 -15.414 1.00 37.69 121 GLY A C 1
ATOM 892 O O . GLY A 1 121 ? -17.734 21.020 -14.814 1.00 37.69 121 GLY A O 1
ATOM 893 N N . ALA A 1 122 ? -18.197 19.943 -16.731 1.00 38.62 122 ALA A N 1
ATOM 894 C CA . ALA A 1 122 ? -17.924 21.045 -17.627 1.00 38.62 122 ALA A CA 1
ATOM 895 C C . ALA A 1 122 ? -19.234 21.828 -17.777 1.00 38.62 122 ALA A C 1
ATOM 897 O O . ALA A 1 122 ? -20.208 21.312 -18.323 1.00 38.62 122 ALA A O 1
ATOM 898 N N . LYS A 1 123 ? -19.272 23.063 -17.274 1.00 38.06 123 LYS A N 1
ATOM 899 C CA . LYS A 1 123 ? -20.208 24.063 -17.789 1.00 38.06 123 LYS A CA 1
ATOM 900 C C . LYS A 1 123 ? -19.493 24.838 -18.896 1.00 38.06 123 LYS A C 1
ATOM 902 O O . LYS A 1 123 ? -18.493 25.480 -18.585 1.00 38.06 123 LYS A O 1
ATOM 907 N N . PRO A 1 124 ? -19.976 24.808 -20.146 1.00 41.56 124 PRO A N 1
ATOM 908 C CA . PRO A 1 124 ? -19.688 25.864 -21.097 1.00 41.56 124 PRO A CA 1
ATOM 909 C C . PRO A 1 124 ? -20.680 27.013 -20.866 1.00 41.56 124 PRO A C 1
ATOM 911 O O . PRO A 1 124 ? -21.889 26.791 -20.754 1.00 41.56 124 PRO A O 1
ATOM 914 N N . GLY A 1 125 ? -20.147 28.224 -20.755 1.00 42.34 125 GLY A N 1
ATOM 915 C CA . GLY A 1 125 ? -20.856 29.498 -20.782 1.00 42.34 125 GLY A CA 1
ATOM 916 C C . GLY A 1 125 ? -19.935 30.520 -21.417 1.00 42.34 125 GLY A C 1
ATOM 917 O O . GLY A 1 125 ? -18.748 30.513 -21.021 1.00 42.34 125 GLY A O 1
#